Protein AF-A0A7W0MG72-F1 (afdb_monomer_lite)

Foldseek 3Di:
DDDDDDDDPCVVVVVVCVVCVCVLCVCVPDVVDDPDCVVVVVVVVVVVVVVVVPDDPDDDDPDDPDDDDD

Secondary structure (DSSP, 8-state):
----PPPPTTHHHHHHHHHTHHHHTGGGT-TTS-SS-HHHHHHHHHHHHHHHH--PPP------------

Radius of gyration: 25.4 Å; chains: 1; bounding box: 52×64×42 Å

pLDDT: mean 76.28, std 16.76, range [41.94, 96.94]

Sequence (70 aa):
MVKVKRRDPAAPFIRRLQGQREQVLRFMTDFGVPFDNNGSERDIRMVKLQGRRARPPSKAGDSQSSLAKL

Structure (mmCIF, N/CA/C/O backbone):
data_AF-A0A7W0MG72-F1
#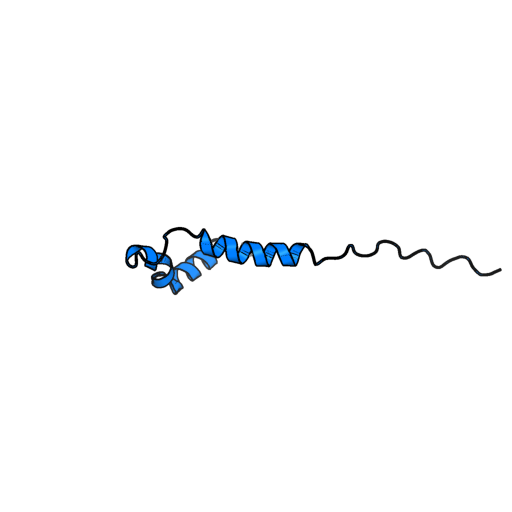
_entry.id   AF-A0A7W0MG72-F1
#
loop_
_atom_site.group_PDB
_atom_site.id
_atom_site.type_symbol
_atom_site.label_atom_id
_atom_site.label_alt_id
_atom_site.label_comp_id
_atom_site.label_asym_id
_atom_site.label_entity_id
_atom_site.label_seq_id
_atom_site.pdbx_PDB_ins_code
_atom_site.Cartn_x
_atom_site.Cartn_y
_atom_site.Cartn_z
_atom_site.occupancy
_atom_site.B_iso_or_equiv
_atom_site.auth_seq_id
_atom_site.auth_comp_id
_atom_site.auth_asym_id
_atom_site.auth_atom_id
_atom_site.pdbx_PDB_model_num
ATOM 1 N N . MET A 1 1 ? 25.266 -15.239 -32.893 1.00 63.41 1 MET A N 1
ATOM 2 C CA . MET A 1 1 ? 24.286 -14.235 -32.409 1.00 63.41 1 MET A CA 1
ATOM 3 C C . MET A 1 1 ? 23.591 -14.771 -31.165 1.00 63.41 1 MET A C 1
ATOM 5 O O . MET A 1 1 ? 22.812 -15.706 -31.281 1.00 63.41 1 MET A O 1
ATOM 9 N N . VAL A 1 2 ? 23.882 -14.227 -29.980 1.00 68.50 2 VAL A N 1
ATOM 10 C CA . VAL A 1 2 ? 23.158 -14.596 -28.750 1.00 68.50 2 VAL A CA 1
ATOM 11 C C . VAL A 1 2 ? 21.870 -13.779 -28.692 1.00 68.50 2 VAL A C 1
ATOM 13 O O . VAL A 1 2 ? 21.902 -12.550 -28.684 1.00 68.50 2 VAL A O 1
ATOM 16 N N . LYS A 1 3 ? 20.722 -14.456 -28.697 1.00 71.38 3 LYS A N 1
ATOM 17 C CA . LYS A 1 3 ? 19.403 -13.815 -28.651 1.00 71.38 3 LYS A CA 1
ATOM 18 C C . LYS A 1 3 ? 19.107 -13.439 -27.195 1.00 71.38 3 LYS A C 1
ATOM 20 O O . LYS A 1 3 ? 18.816 -14.306 -26.376 1.00 71.38 3 LYS A O 1
ATOM 25 N N . VAL A 1 4 ? 19.218 -12.155 -26.850 1.00 72.50 4 VAL A N 1
ATOM 26 C CA . VAL A 1 4 ? 18.899 -11.674 -25.496 1.00 72.50 4 VAL A CA 1
ATOM 27 C C . VAL A 1 4 ? 17.388 -11.763 -25.282 1.00 72.50 4 VAL A C 1
ATOM 29 O O . VAL A 1 4 ? 16.608 -11.092 -25.959 1.00 72.50 4 VAL A O 1
ATOM 32 N N . LYS A 1 5 ? 16.961 -12.610 -24.339 1.00 79.19 5 LYS A N 1
ATOM 33 C CA . LYS A 1 5 ? 15.549 -12.750 -23.964 1.00 79.19 5 LYS A CA 1
ATOM 34 C C . LYS A 1 5 ? 15.100 -11.487 -23.225 1.00 79.19 5 LYS A C 1
ATOM 36 O O . LYS A 1 5 ? 15.667 -11.141 -22.188 1.00 79.19 5 LYS A O 1
ATOM 41 N N . ARG A 1 6 ? 14.081 -10.797 -23.751 1.00 77.19 6 ARG A N 1
ATOM 42 C CA . ARG A 1 6 ? 13.466 -9.645 -23.071 1.00 77.19 6 ARG A CA 1
ATOM 43 C C . ARG A 1 6 ? 12.876 -10.109 -21.738 1.00 77.19 6 ARG A C 1
ATOM 45 O O . ARG A 1 6 ? 12.150 -11.100 -21.695 1.00 77.19 6 ARG A O 1
ATOM 52 N N . ARG A 1 7 ? 13.227 -9.415 -20.654 1.00 78.38 7 ARG A N 1
ATOM 53 C CA . ARG A 1 7 ? 12.640 -9.648 -19.330 1.00 78.38 7 ARG A CA 1
ATOM 54 C C . ARG A 1 7 ? 11.288 -8.950 -19.259 1.00 78.38 7 ARG A C 1
ATOM 56 O O . ARG A 1 7 ? 11.144 -7.852 -19.788 1.00 78.38 7 ARG A O 1
ATOM 63 N N . ASP A 1 8 ? 10.331 -9.591 -18.601 1.00 87.62 8 ASP A N 1
ATOM 64 C CA . ASP A 1 8 ? 9.025 -8.999 -18.335 1.00 87.62 8 ASP A CA 1
ATOM 65 C C . ASP A 1 8 ? 9.197 -7.786 -17.395 1.00 87.62 8 ASP A C 1
ATOM 67 O O . ASP A 1 8 ? 9.725 -7.952 -16.287 1.00 87.62 8 ASP A O 1
ATOM 71 N N . PRO A 1 9 ? 8.798 -6.570 -17.814 1.00 88.38 9 PRO A N 1
ATOM 72 C CA . PRO A 1 9 ? 8.919 -5.369 -16.992 1.00 88.38 9 PRO A CA 1
ATOM 73 C C . PRO A 1 9 ? 8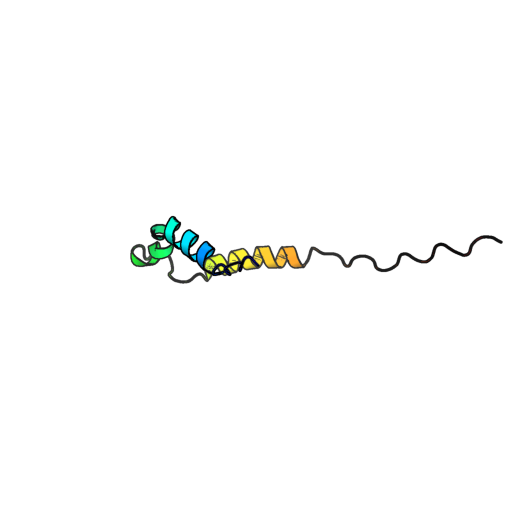.080 -5.432 -15.706 1.00 88.38 9 PRO A C 1
ATOM 75 O O . PRO A 1 9 ? 8.420 -4.753 -14.735 1.00 88.38 9 PRO A O 1
ATOM 78 N N . ALA A 1 10 ? 7.030 -6.257 -15.655 1.00 92.00 10 ALA A N 1
ATOM 79 C CA . ALA A 1 10 ? 6.195 -6.429 -14.470 1.00 92.00 10 ALA A CA 1
ATOM 80 C C . ALA A 1 10 ? 6.815 -7.384 -13.437 1.00 92.00 10 ALA A C 1
ATOM 82 O O . ALA A 1 10 ? 6.534 -7.266 -12.243 1.00 92.00 10 ALA A O 1
ATOM 83 N N . ALA A 1 11 ? 7.701 -8.297 -13.848 1.00 92.31 11 ALA A N 1
ATOM 84 C CA . ALA A 1 11 ? 8.241 -9.330 -12.960 1.00 92.31 11 ALA A CA 1
ATOM 85 C C . ALA A 1 11 ? 8.885 -8.786 -11.661 1.00 92.31 11 ALA A C 1
ATOM 87 O O . ALA A 1 11 ? 8.622 -9.345 -10.592 1.00 92.31 11 ALA A O 1
ATOM 88 N N . PRO A 1 12 ? 9.671 -7.688 -11.670 1.00 94.19 12 PRO A N 1
ATOM 89 C CA . PRO A 1 12 ? 10.209 -7.107 -10.438 1.00 94.19 12 PRO A CA 1
ATOM 90 C C . PRO A 1 12 ? 9.139 -6.490 -9.531 1.00 94.19 12 PRO A C 1
ATOM 92 O O . PRO A 1 12 ? 9.326 -6.412 -8.319 1.00 94.19 12 PRO A O 1
ATOM 95 N N . PHE A 1 13 ? 8.044 -5.989 -10.100 1.00 92.50 13 PHE A N 1
ATOM 96 C CA . PHE A 1 13 ? 6.932 -5.436 -9.329 1.00 92.50 13 PHE A CA 1
ATOM 97 C C . PHE A 1 13 ? 6.144 -6.551 -8.639 1.00 92.50 13 PHE A C 1
ATOM 99 O O . PHE A 1 13 ? 5.974 -6.511 -7.423 1.00 92.50 13 PHE A O 1
ATOM 106 N N . ILE A 1 14 ? 5.787 -7.604 -9.377 1.00 94.75 14 ILE A N 1
ATOM 107 C CA . ILE A 1 14 ? 5.072 -8.761 -8.822 1.00 94.75 14 ILE A CA 1
ATOM 108 C C . ILE A 1 14 ? 5.866 -9.424 -7.693 1.00 94.75 14 ILE A C 1
ATOM 110 O O . ILE A 1 14 ? 5.301 -9.717 -6.643 1.00 94.75 14 ILE A O 1
ATOM 114 N N . ARG A 1 15 ? 7.187 -9.587 -7.848 1.00 96.00 15 ARG A N 1
ATOM 115 C CA . ARG A 1 15 ? 8.044 -10.129 -6.778 1.00 96.00 15 ARG A CA 1
ATOM 116 C C . ARG A 1 15 ? 7.997 -9.295 -5.496 1.00 96.00 15 ARG A C 1
ATOM 118 O O . ARG A 1 15 ? 7.975 -9.860 -4.408 1.00 96.00 15 ARG A O 1
ATOM 125 N N . ARG A 1 16 ? 7.962 -7.963 -5.615 1.00 95.00 16 ARG A N 1
ATOM 126 C CA . ARG A 1 16 ? 7.852 -7.062 -4.457 1.00 95.00 16 ARG A CA 1
ATOM 127 C C . ARG A 1 16 ? 6.499 -7.202 -3.765 1.00 95.00 16 ARG A C 1
ATOM 129 O O . ARG A 1 16 ? 6.468 -7.320 -2.546 1.00 95.00 16 ARG A O 1
ATOM 136 N N . LEU A 1 17 ? 5.413 -7.271 -4.536 1.00 95.06 17 LEU A N 1
ATOM 137 C CA . LEU A 1 17 ? 4.075 -7.503 -3.985 1.00 95.06 17 LEU A CA 1
ATOM 138 C C . LEU A 1 17 ? 3.970 -8.857 -3.278 1.00 95.06 17 LEU A C 1
ATOM 140 O O . LEU A 1 17 ? 3.387 -8.944 -2.205 1.00 95.06 17 LEU A O 1
ATOM 144 N N . GLN A 1 18 ? 4.564 -9.908 -3.848 1.00 95.88 18 GLN A N 1
ATOM 145 C CA . GLN A 1 18 ? 4.589 -11.234 -3.229 1.00 95.88 18 GLN A CA 1
ATOM 146 C C . GLN A 1 18 ? 5.351 -11.235 -1.898 1.00 95.88 18 GLN A C 1
ATOM 148 O O . GLN A 1 18 ? 4.861 -11.805 -0.928 1.00 95.88 18 GLN A O 1
ATOM 153 N N . GLY A 1 19 ? 6.506 -10.564 -1.830 1.00 96.94 19 GLY A N 1
ATOM 154 C CA . GLY A 1 19 ? 7.294 -10.458 -0.596 1.00 96.94 19 GLY A CA 1
ATOM 155 C C . GLY A 1 19 ? 6.610 -9.670 0.528 1.00 96.94 19 GLY A C 1
ATOM 156 O O . GLY A 1 19 ? 6.974 -9.834 1.685 1.00 96.94 19 GLY A O 1
ATOM 157 N N . GLN A 1 20 ? 5.613 -8.842 0.204 1.00 95.19 20 GLN A N 1
ATOM 158 C CA . GLN A 1 20 ? 4.852 -8.022 1.158 1.00 95.19 20 GLN A CA 1
ATOM 159 C C . GLN A 1 20 ? 3.354 -8.362 1.137 1.00 95.19 20 GLN A C 1
ATOM 161 O O . GLN A 1 20 ? 2.512 -7.524 1.456 1.00 95.19 20 GLN A O 1
ATOM 166 N N . ARG A 1 21 ? 3.001 -9.595 0.746 1.00 95.25 21 ARG A N 1
ATOM 167 C CA . ARG A 1 21 ? 1.613 -10.010 0.484 1.00 95.25 21 ARG A CA 1
ATOM 168 C C . ARG A 1 21 ? 0.670 -9.721 1.649 1.00 95.25 21 ARG A C 1
ATOM 170 O O . ARG A 1 21 ? -0.439 -9.259 1.416 1.00 95.25 21 ARG A O 1
ATOM 177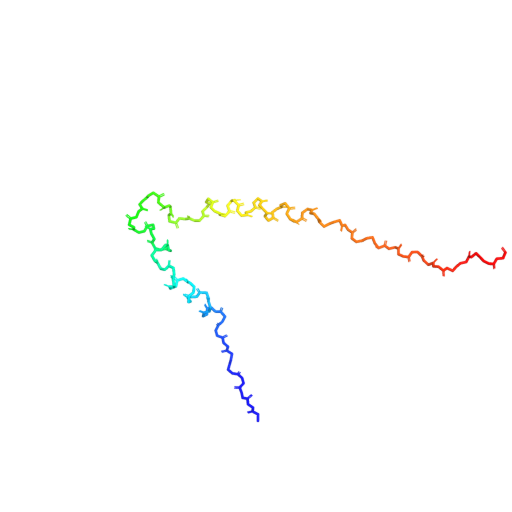 N N . GLU A 1 22 ? 1.105 -9.992 2.876 1.00 95.00 22 GLU A N 1
ATOM 178 C CA . GLU A 1 22 ? 0.307 -9.753 4.081 1.00 95.00 22 GLU A CA 1
ATOM 179 C C . GLU A 1 22 ? -0.049 -8.271 4.235 1.00 95.00 22 GLU A C 1
ATOM 181 O O . GLU A 1 22 ? -1.207 -7.935 4.445 1.00 95.00 22 GLU A O 1
ATOM 186 N N . GLN A 1 23 ? 0.926 -7.377 4.052 1.00 91.94 23 GLN A N 1
ATOM 187 C CA . GLN A 1 23 ? 0.699 -5.934 4.142 1.00 91.94 23 GLN A CA 1
ATOM 188 C C . GLN A 1 23 ? -0.186 -5.437 2.995 1.00 91.94 23 GLN A C 1
ATOM 190 O O . GLN A 1 23 ? -1.108 -4.660 3.225 1.00 91.94 23 GLN A O 1
ATOM 195 N N . VAL A 1 24 ? 0.056 -5.922 1.774 1.00 92.12 24 VAL A N 1
ATOM 196 C CA . VAL A 1 24 ? -0.711 -5.541 0.577 1.00 92.12 24 VAL A CA 1
ATOM 197 C C . VAL A 1 24 ? -2.177 -5.972 0.680 1.00 92.12 24 VAL A C 1
ATOM 199 O O . VAL A 1 24 ? -3.050 -5.249 0.215 1.00 92.12 24 VAL A O 1
ATOM 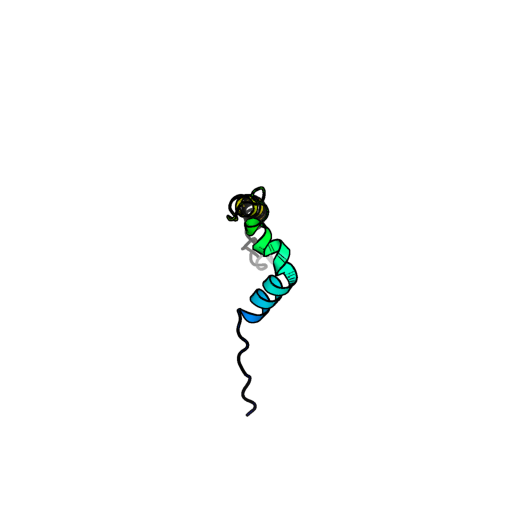202 N N . LEU A 1 25 ? -2.461 -7.131 1.282 1.00 94.38 25 LEU A N 1
ATOM 203 C CA . LEU A 1 25 ? -3.817 -7.684 1.393 1.00 94.38 25 LEU A CA 1
ATOM 204 C C . LEU A 1 25 ? -4.490 -7.404 2.742 1.00 94.38 25 LEU A C 1
ATOM 206 O O . LEU A 1 25 ? -5.582 -7.908 2.992 1.00 94.38 25 LEU A O 1
ATOM 210 N N . ARG A 1 26 ? -3.877 -6.600 3.614 1.00 93.75 26 ARG A N 1
ATOM 211 C CA . ARG A 1 26 ? -4.364 -6.381 4.982 1.00 93.75 26 ARG A CA 1
ATOM 212 C C . ARG A 1 26 ? -5.776 -5.797 5.052 1.00 93.75 26 ARG A C 1
ATOM 214 O O . ARG A 1 26 ? -6.523 -6.154 5.957 1.00 93.75 26 ARG A O 1
ATOM 221 N N . PHE A 1 27 ? -6.177 -5.004 4.057 1.00 92.94 27 PHE A N 1
ATOM 222 C CA . PHE A 1 27 ? -7.542 -4.476 3.923 1.00 92.94 27 PHE A CA 1
ATOM 223 C C . PHE A 1 27 ? -8.626 -5.570 3.844 1.00 92.94 27 PHE A C 1
ATOM 225 O O . PHE A 1 27 ? -9.800 -5.289 4.057 1.00 92.94 27 PHE A O 1
ATOM 232 N N . MET A 1 28 ? -8.262 -6.819 3.522 1.00 95.69 28 MET A N 1
ATOM 233 C CA . MET A 1 28 ? -9.210 -7.939 3.463 1.00 95.69 28 MET A CA 1
ATOM 234 C C . MET A 1 28 ? -9.630 -8.440 4.849 1.00 95.69 28 MET A C 1
ATOM 236 O O . MET A 1 28 ? -10.662 -9.095 4.969 1.00 95.69 28 MET A O 1
ATOM 240 N N . THR A 1 29 ? -8.820 -8.183 5.876 1.00 95.94 29 THR A N 1
ATOM 241 C CA . THR A 1 29 ? -9.024 -8.707 7.236 1.00 95.94 29 THR A CA 1
ATOM 242 C C . THR A 1 29 ? -9.091 -7.610 8.294 1.00 95.94 29 THR A C 1
ATOM 244 O O . THR A 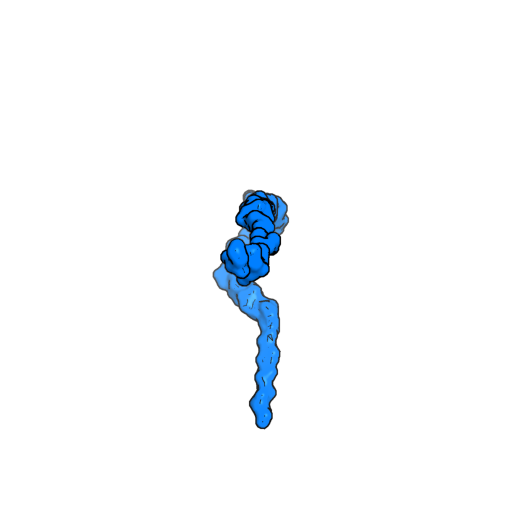1 29 ? -9.672 -7.823 9.352 1.00 95.94 29 THR A O 1
ATOM 247 N N . ASP A 1 30 ? -8.496 -6.449 8.023 1.00 95.12 30 ASP A N 1
ATOM 248 C CA . ASP A 1 30 ? -8.477 -5.279 8.898 1.00 95.12 30 ASP A CA 1
ATOM 249 C C . ASP A 1 30 ? -9.220 -4.121 8.217 1.00 95.12 30 ASP A C 1
ATOM 251 O O . ASP A 1 30 ? -8.680 -3.448 7.339 1.00 95.12 30 ASP A O 1
ATOM 255 N N . PHE A 1 31 ? -10.468 -3.886 8.631 1.00 90.56 31 PHE A N 1
ATOM 256 C CA . PHE A 1 31 ? -11.320 -2.821 8.087 1.00 90.56 31 PHE A CA 1
ATOM 257 C C . PHE A 1 31 ? -10.865 -1.406 8.476 1.00 90.56 31 PHE A C 1
ATOM 259 O O . PHE A 1 31 ? -11.381 -0.431 7.929 1.00 90.56 31 PHE A O 1
ATOM 266 N N . GLY A 1 32 ? -9.906 -1.275 9.401 1.00 92.06 32 GLY A N 1
ATOM 267 C CA . GLY A 1 32 ? -9.239 -0.002 9.673 1.00 92.06 32 GLY A CA 1
ATOM 268 C C . GLY A 1 32 ? -8.289 0.417 8.548 1.00 92.06 32 GLY A C 1
ATOM 269 O O . GLY A 1 32 ? -7.937 1.594 8.450 1.00 92.06 32 GLY A O 1
ATOM 270 N N . VAL A 1 33 ? -7.894 -0.521 7.679 1.00 90.19 33 VAL A N 1
ATOM 271 C CA . VAL A 1 33 ? -7.093 -0.246 6.486 1.00 90.19 33 VAL A CA 1
ATOM 272 C C . VAL A 1 33 ? -8.033 -0.049 5.292 1.00 90.19 33 VAL A C 1
ATOM 274 O O . VAL A 1 33 ? -8.694 -1.003 4.875 1.00 90.19 33 VAL A O 1
ATOM 277 N N . PRO A 1 34 ? -8.108 1.162 4.709 1.00 88.69 34 PRO A N 1
ATOM 278 C CA . PRO A 1 34 ? -8.923 1.384 3.523 1.00 88.69 34 PRO A CA 1
ATOM 279 C C . PRO A 1 34 ? -8.398 0.543 2.354 1.00 88.69 34 PRO A C 1
ATOM 281 O O . PRO A 1 34 ? -7.192 0.378 2.179 1.00 88.69 34 PRO A O 1
ATOM 284 N N . PHE A 1 35 ? -9.312 0.023 1.531 1.00 85.00 35 PHE A N 1
ATOM 285 C CA . PHE A 1 35 ? -8.936 -0.704 0.311 1.00 85.00 35 PHE A CA 1
ATOM 286 C C . PHE A 1 35 ? -8.276 0.227 -0.721 1.00 85.00 35 PHE A C 1
ATOM 288 O O . PHE A 1 35 ? -7.497 -0.219 -1.563 1.00 85.00 35 PHE A O 1
ATOM 295 N N . ASP A 1 36 ? -8.640 1.512 -0.680 1.00 85.50 36 ASP A N 1
ATOM 296 C CA . ASP A 1 36 ? -8.167 2.517 -1.615 1.00 85.50 36 ASP A CA 1
ATOM 297 C C . ASP A 1 36 ? -6.867 3.182 -1.148 1.00 85.50 36 ASP A C 1
ATOM 299 O O . ASP A 1 36 ? -6.491 3.165 0.023 1.00 85.50 36 ASP A O 1
ATOM 303 N N . ASN A 1 37 ? -6.174 3.795 -2.102 1.00 84.19 37 ASN A N 1
ATOM 304 C CA . ASN A 1 37 ? -4.893 4.457 -1.880 1.00 84.19 37 ASN A CA 1
ATOM 305 C C . ASN A 1 37 ? -5.035 5.986 -1.737 1.00 84.19 37 ASN A C 1
ATOM 307 O O . ASN A 1 37 ? -4.062 6.734 -1.872 1.00 84.19 37 ASN A O 1
ATOM 311 N N . ASN A 1 38 ? -6.248 6.498 -1.508 1.00 81.75 38 ASN A N 1
ATOM 312 C CA . ASN A 1 38 ? -6.528 7.926 -1.659 1.00 81.75 38 ASN A CA 1
ATOM 313 C C . ASN A 1 38 ? -5.783 8.796 -0.637 1.00 81.75 38 ASN A C 1
ATOM 315 O O . ASN A 1 38 ? -5.445 9.940 -0.948 1.00 81.75 38 ASN A O 1
ATOM 319 N N . GLY A 1 39 ? -5.529 8.277 0.567 1.00 80.56 39 GLY A N 1
ATOM 320 C CA . GLY A 1 39 ? -4.753 8.968 1.601 1.00 80.56 39 GLY A CA 1
ATOM 321 C C . GLY A 1 39 ? -3.280 9.087 1.216 1.00 80.56 39 GLY A C 1
ATOM 322 O O . GLY A 1 39 ? -2.771 10.190 1.016 1.00 80.56 39 GLY A O 1
ATOM 323 N N . SER A 1 40 ? -2.623 7.950 0.993 1.00 80.50 40 SER A N 1
ATOM 324 C CA . SER A 1 40 ? -1.190 7.915 0.690 1.00 80.50 40 SER A CA 1
ATOM 325 C C . SER A 1 40 ? -0.841 8.625 -0.625 1.00 80.50 40 SER A C 1
ATOM 327 O O . SER A 1 40 ? 0.213 9.255 -0.734 1.00 80.50 40 SER A O 1
ATOM 329 N N . GLU A 1 41 ? -1.729 8.614 -1.625 1.00 83.06 41 GLU A N 1
ATOM 330 C CA . GLU A 1 41 ? -1.528 9.388 -2.857 1.00 83.06 41 GLU A CA 1
ATOM 331 C C . GLU A 1 41 ? -1.578 10.899 -2.650 1.00 83.06 41 GLU A C 1
ATOM 333 O O . GLU A 1 41 ? -0.899 11.632 -3.377 1.00 83.06 41 GLU A O 1
ATOM 338 N N . ARG A 1 42 ? -2.397 11.398 -1.716 1.00 81.62 42 ARG A N 1
ATOM 339 C CA . ARG A 1 42 ? -2.410 12.831 -1.382 1.00 81.62 42 ARG A CA 1
ATOM 340 C C . ARG A 1 42 ? -1.106 13.225 -0.704 1.00 81.62 42 ARG A C 1
ATOM 342 O O . ARG A 1 42 ? -0.503 14.217 -1.114 1.00 81.62 42 ARG A O 1
ATOM 349 N N . ASP A 1 43 ? -0.636 12.412 0.234 1.00 77.75 43 ASP A N 1
ATOM 350 C CA . ASP A 1 43 ? 0.597 12.676 0.979 1.00 77.75 43 ASP A CA 1
ATOM 351 C C . ASP A 1 43 ? 1.812 12.739 0.040 1.00 77.75 43 ASP A C 1
ATOM 353 O O . ASP A 1 43 ? 2.588 13.700 0.054 1.00 77.75 43 ASP A O 1
ATOM 357 N N . ILE A 1 44 ? 1.924 11.780 -0.885 1.00 78.56 44 ILE A N 1
ATOM 358 C CA . ILE A 1 44 ? 2.999 11.753 -1.890 1.00 78.56 44 ILE A CA 1
ATOM 359 C C . ILE A 1 44 ? 2.872 12.912 -2.889 1.00 78.56 44 ILE A C 1
ATOM 361 O O . ILE A 1 44 ? 3.884 13.473 -3.332 1.00 78.56 44 ILE A O 1
ATOM 365 N N . ARG A 1 45 ? 1.645 13.298 -3.269 1.00 75.38 45 ARG A N 1
ATOM 366 C CA . ARG A 1 45 ? 1.426 14.419 -4.196 1.00 75.38 45 ARG A CA 1
ATOM 367 C C . ARG A 1 45 ? 1.991 15.717 -3.648 1.00 75.38 45 ARG A C 1
ATOM 369 O O . ARG A 1 45 ? 2.630 16.435 -4.413 1.00 75.38 45 ARG A O 1
ATOM 376 N N . MET A 1 46 ? 1.824 15.995 -2.359 1.00 70.50 46 MET A N 1
ATOM 377 C CA . MET A 1 46 ? 2.328 17.235 -1.761 1.00 70.50 46 MET A CA 1
ATOM 378 C C . MET A 1 46 ? 3.859 17.305 -1.802 1.00 70.50 46 MET A C 1
ATOM 380 O O . MET A 1 46 ? 4.413 18.340 -2.170 1.00 70.50 46 MET A O 1
ATOM 384 N N . VAL A 1 47 ? 4.544 16.182 -1.570 1.00 69.12 47 VAL A N 1
ATOM 385 C CA . VAL A 1 47 ? 6.009 16.090 -1.700 1.00 69.12 47 VAL A CA 1
ATOM 386 C C . VAL A 1 47 ? 6.457 16.292 -3.154 1.00 69.12 47 VAL A C 1
ATOM 388 O O . VAL A 1 47 ? 7.377 17.062 -3.443 1.00 69.12 47 VAL A O 1
ATOM 391 N N . LYS A 1 48 ? 5.776 15.653 -4.113 1.00 65.19 48 LYS A N 1
ATOM 392 C CA . LYS A 1 48 ? 6.126 15.746 -5.542 1.00 65.19 48 LYS A CA 1
ATOM 393 C C . LYS A 1 48 ? 5.818 17.121 -6.150 1.00 65.19 48 LYS A C 1
ATOM 395 O O . LYS A 1 48 ? 6.489 17.535 -7.098 1.00 65.19 48 LYS A O 1
ATOM 400 N N . LEU A 1 49 ? 4.830 17.835 -5.609 1.00 65.12 49 LEU A N 1
ATOM 401 C CA . LEU A 1 49 ? 4.470 19.190 -6.029 1.00 65.12 49 LEU A CA 1
ATOM 402 C C . LEU A 1 49 ? 5.518 20.222 -5.580 1.00 65.12 49 LEU A C 1
ATOM 404 O O . LEU A 1 49 ? 5.838 21.133 -6.345 1.00 65.12 49 LEU A O 1
ATOM 408 N N . GLN A 1 50 ? 6.101 20.046 -4.389 1.00 62.59 50 GLN A N 1
ATOM 409 C CA . GLN A 1 50 ? 7.163 20.917 -3.869 1.00 62.59 50 GLN A CA 1
ATOM 410 C C . GLN A 1 50 ? 8.475 20.767 -4.657 1.00 62.59 50 GLN A C 1
ATOM 412 O O . GLN A 1 50 ? 9.077 21.768 -5.046 1.00 62.59 50 GLN A O 1
ATOM 417 N N . GLY A 1 51 ? 8.868 19.538 -5.012 1.00 61.59 51 GLY A N 1
ATOM 418 C CA . GLY A 1 51 ? 10.083 19.291 -5.803 1.00 61.59 51 GLY A CA 1
ATOM 419 C C . GLY A 1 51 ? 10.035 19.830 -7.241 1.00 61.59 51 GLY A C 1
ATOM 420 O O . GLY A 1 51 ? 11.073 20.148 -7.817 1.00 61.59 51 GLY A O 1
ATOM 421 N N . ARG A 1 52 ? 8.841 19.992 -7.832 1.00 57.84 52 ARG A N 1
ATOM 422 C CA . ARG A 1 52 ? 8.684 20.561 -9.185 1.00 57.84 52 ARG A CA 1
ATOM 423 C C . ARG A 1 52 ? 8.907 22.075 -9.250 1.00 57.84 52 ARG A C 1
ATOM 425 O O . ARG A 1 52 ? 9.267 22.564 -10.315 1.00 57.84 52 ARG A O 1
ATOM 432 N N . ARG A 1 53 ? 8.709 22.813 -8.151 1.00 59.62 53 ARG A N 1
ATOM 433 C CA . ARG A 1 53 ? 8.908 24.278 -8.113 1.00 59.62 53 ARG A CA 1
ATOM 434 C C . ARG A 1 53 ? 10.366 24.689 -7.878 1.00 59.62 53 ARG A C 1
ATOM 436 O O . ARG A 1 53 ? 10.711 25.835 -8.125 1.00 59.62 53 ARG A O 1
ATOM 443 N N . ALA A 1 54 ? 11.221 23.766 -7.437 1.00 58.72 54 ALA A N 1
ATOM 444 C CA . ALA A 1 54 ? 12.586 24.058 -6.997 1.00 58.72 54 ALA A CA 1
ATOM 445 C C . ALA A 1 54 ? 13.657 24.005 -8.108 1.00 58.72 54 ALA A C 1
ATOM 447 O O . ALA A 1 54 ? 14.847 23.999 -7.801 1.00 58.72 54 ALA A O 1
ATOM 448 N N . ARG A 1 55 ? 13.280 23.970 -9.395 1.00 59.34 55 ARG A N 1
ATOM 449 C CA . ARG A 1 55 ? 14.243 24.131 -10.496 1.00 59.34 55 ARG A CA 1
ATOM 450 C C . ARG A 1 55 ? 14.171 25.567 -11.022 1.00 59.34 55 ARG A C 1
ATOM 452 O O . ARG A 1 55 ? 13.253 25.858 -11.790 1.00 59.34 55 ARG A O 1
ATOM 459 N N . PRO A 1 56 ? 15.095 26.469 -10.642 1.00 65.56 56 PRO A N 1
ATOM 460 C CA . PRO A 1 56 ? 15.195 27.755 -11.317 1.00 65.56 56 PRO A CA 1
ATOM 461 C C . PRO A 1 56 ? 15.543 27.525 -12.798 1.00 65.56 56 PRO A C 1
ATOM 463 O O . PRO A 1 56 ? 16.239 26.550 -13.115 1.00 65.56 56 PRO A O 1
ATOM 466 N N . PRO A 1 57 ? 15.061 28.379 -13.721 1.00 57.09 57 PRO A N 1
ATOM 467 C CA . PRO A 1 57 ? 15.482 28.309 -15.113 1.00 57.09 57 PRO A CA 1
ATOM 468 C C . PRO A 1 57 ? 17.008 28.428 -15.157 1.00 57.09 57 PRO A C 1
ATOM 470 O O . PRO A 1 57 ? 17.580 29.371 -14.608 1.00 57.09 57 PRO A O 1
ATOM 473 N N . SER A 1 58 ? 17.674 27.446 -15.769 1.00 60.97 58 SER A N 1
ATOM 474 C CA . SER A 1 58 ? 19.096 27.550 -16.098 1.00 60.97 58 SER A CA 1
ATOM 475 C C . SER A 1 58 ? 19.284 28.844 -16.881 1.00 60.97 58 SER A C 1
ATOM 477 O O . SER A 1 58 ? 18.628 29.013 -17.911 1.00 60.97 58 SER A O 1
ATOM 479 N N . LYS A 1 59 ? 20.113 29.768 -16.383 1.00 53.03 59 LYS A N 1
ATOM 480 C CA . LYS A 1 59 ? 20.409 31.013 -17.093 1.00 53.03 59 LYS A CA 1
ATOM 481 C C . LYS A 1 59 ? 20.956 30.663 -18.477 1.00 53.03 59 LYS A C 1
ATOM 483 O O . LYS A 1 59 ? 22.052 30.1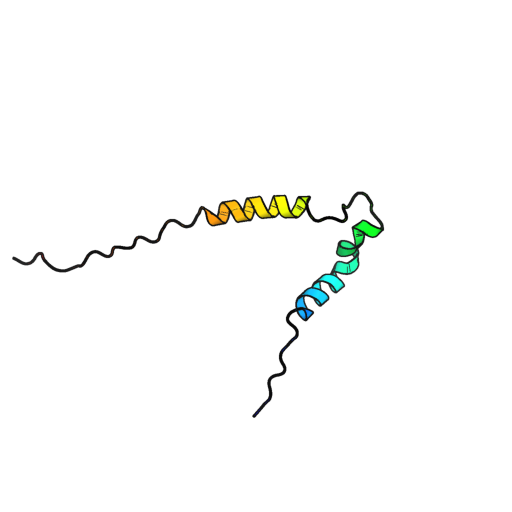33 -18.593 1.00 53.03 59 LYS A O 1
ATOM 488 N N . ALA A 1 60 ? 20.160 30.923 -19.507 1.00 57.59 60 ALA A N 1
ATOM 489 C CA . ALA A 1 60 ? 20.631 31.002 -20.875 1.00 57.59 60 ALA A CA 1
ATOM 490 C C . ALA A 1 60 ? 21.200 32.410 -21.057 1.00 57.59 60 ALA A C 1
ATOM 492 O O . ALA A 1 60 ? 20.471 33.387 -20.889 1.00 57.59 60 ALA A O 1
ATOM 493 N N . GLY A 1 61 ? 22.496 32.505 -21.342 1.00 48.03 61 GLY A N 1
ATOM 494 C CA . GLY A 1 61 ? 23.144 33.777 -21.641 1.00 48.03 61 GLY A CA 1
ATOM 495 C C . GLY A 1 61 ? 24.577 33.855 -21.141 1.00 48.03 61 GLY A C 1
ATOM 496 O O . GLY A 1 61 ? 24.899 34.768 -20.388 1.00 48.03 61 GLY A O 1
ATOM 497 N N . ASP A 1 62 ? 25.435 32.925 -21.568 1.00 46.81 62 ASP A N 1
ATOM 498 C CA . ASP A 1 62 ? 26.860 33.233 -21.675 1.00 46.81 62 ASP A CA 1
ATOM 499 C C . ASP A 1 62 ? 27.002 34.237 -22.824 1.00 46.81 62 ASP A C 1
ATOM 501 O O . ASP A 1 62 ? 27.090 33.887 -24.003 1.00 46.81 62 ASP A O 1
ATOM 505 N N . SER A 1 63 ? 26.893 35.516 -22.470 1.00 54.53 63 SER A N 1
ATOM 506 C CA . SER A 1 63 ? 27.139 36.629 -23.372 1.00 54.53 63 SER A CA 1
ATOM 507 C C . SER A 1 63 ? 28.597 36.588 -23.807 1.00 54.53 63 SER A C 1
ATOM 509 O O . SER A 1 63 ? 29.512 36.667 -22.993 1.00 54.53 63 SER A O 1
ATOM 511 N N . GLN A 1 64 ? 28.761 36.449 -25.116 1.00 46.22 64 GLN A N 1
ATOM 512 C CA . GLN A 1 64 ? 29.987 36.547 -25.891 1.00 46.22 64 GLN A CA 1
ATOM 513 C C . GLN A 1 64 ? 31.107 37.360 -25.228 1.00 46.22 64 GLN A C 1
ATOM 515 O O . GLN A 1 64 ? 31.063 38.586 -25.128 1.00 46.22 64 GLN A O 1
ATOM 520 N N . SER A 1 65 ? 32.172 36.652 -24.863 1.00 51.00 65 SER A N 1
ATOM 521 C CA . SER A 1 65 ? 33.490 37.214 -24.616 1.00 51.00 65 SER A CA 1
ATOM 522 C C . SER A 1 65 ? 34.152 37.587 -25.948 1.00 51.00 65 SER A C 1
ATOM 524 O O . SER A 1 65 ? 34.943 36.810 -26.476 1.00 51.00 65 SER A O 1
ATOM 526 N N . SER A 1 66 ? 33.842 38.753 -26.513 1.00 53.06 66 SER A N 1
ATOM 527 C CA . SER A 1 66 ? 34.687 39.383 -27.543 1.00 53.06 66 SER A CA 1
ATOM 528 C C . SER A 1 66 ? 34.121 40.736 -27.963 1.00 53.06 66 SER A C 1
ATOM 530 O O . SER A 1 66 ? 33.222 40.761 -28.795 1.00 53.06 66 SER A O 1
ATOM 532 N N . LEU A 1 67 ? 34.646 41.833 -27.396 1.00 50.72 67 LEU A N 1
ATOM 533 C CA . LEU A 1 67 ? 34.920 43.131 -28.057 1.00 50.72 67 LEU A CA 1
ATOM 534 C C . LEU A 1 67 ? 35.145 44.247 -27.020 1.00 50.72 67 LEU A C 1
ATOM 536 O O . LEU A 1 67 ? 34.338 45.152 -26.850 1.00 50.72 67 LEU A O 1
ATOM 540 N N . ALA A 1 68 ? 36.288 44.188 -26.339 1.00 49.31 68 ALA A N 1
ATOM 541 C CA . ALA A 1 68 ? 36.902 45.355 -25.705 1.00 49.31 68 ALA A CA 1
ATOM 542 C C . ALA A 1 68 ? 38.429 45.206 -25.792 1.00 49.31 68 ALA A C 1
ATOM 544 O O . ALA A 1 68 ? 39.109 44.856 -24.831 1.00 49.31 68 ALA A O 1
ATOM 545 N N . LYS A 1 69 ? 38.945 45.378 -27.010 1.00 50.28 69 LYS A N 1
ATOM 546 C CA . LYS A 1 69 ? 40.341 45.722 -27.295 1.00 50.28 69 LYS A CA 1
ATOM 547 C C . LYS A 1 69 ? 40.323 46.734 -28.433 1.00 50.28 69 LYS A C 1
ATOM 549 O O . LYS A 1 69 ? 40.450 46.341 -29.587 1.00 50.28 69 LYS A O 1
ATOM 554 N N . LEU A 1 70 ? 40.101 47.990 -28.067 1.00 41.94 70 LEU A N 1
ATOM 555 C CA . LEU A 1 70 ? 40.677 49.191 -28.667 1.00 41.94 70 LEU A CA 1
ATOM 556 C C . LEU A 1 70 ? 40.812 50.212 -27.538 1.00 41.94 70 LEU A C 1
ATOM 558 O O . LEU A 1 70 ? 39.810 50.379 -26.807 1.00 41.94 70 LEU A O 1
#